Protein AF-A0A6A6GMN0-F1 (afdb_monomer_lite)

Radius of gyration: 14.56 Å; chains: 1; bounding box: 35×46×38 Å

pLDDT: mean 91.31, std 12.01, range [41.66, 98.69]

Secondary structure (DSSP, 8-state):
--SHHHHHSS-EEEEEB-TTTSSS-PBPPPEEEE--EEEHHHHHHH-TTEEEEEEEEEE-SS-EEEEEEEEETTT-EEEEEEEETTSTT-EEEEEEEEETTEEEEEEE-SSSEEEEEEEEGGGTS-----

Structure (mmCIF, N/CA/C/O backbone):
data_AF-A0A6A6GMN0-F1
#
_entry.id   AF-A0A6A6GMN0-F1
#
loop_
_atom_site.group_PDB
_atom_site.id
_atom_site.type_symbol
_atom_site.label_atom_id
_atom_site.label_alt_id
_atom_site.label_comp_id
_atom_site.label_asym_id
_atom_site.label_entity_id
_atom_site.label_seq_id
_atom_site.pdbx_PDB_ins_code
_atom_site.Cartn_x
_atom_site.Cartn_y
_atom_site.Cartn_z
_atom_site.occupancy
_atom_site.B_iso_or_equiv
_atom_site.auth_seq_id
_atom_site.auth_comp_id
_atom_site.auth_asym_id
_atom_site.auth_atom_id
_atom_site.pdbx_PDB_model_num
ATOM 1 N N . MET A 1 1 ? -11.228 -4.360 7.550 1.00 85.75 1 MET A N 1
ATOM 2 C CA . MET A 1 1 ? -9.782 -4.556 7.274 1.00 85.75 1 MET A CA 1
ATOM 3 C C . MET A 1 1 ? -8.994 -3.244 7.256 1.00 85.75 1 MET A C 1
ATOM 5 O O . MET A 1 1 ? -7.906 -3.188 6.708 1.00 85.75 1 MET A O 1
ATOM 9 N N . THR A 1 2 ? -9.506 -2.178 7.880 1.00 96.00 2 THR A N 1
ATOM 10 C CA . THR A 1 2 ? -8.825 -0.873 7.989 1.00 96.00 2 THR A CA 1
ATOM 11 C C . THR A 1 2 ? -8.548 -0.488 9.451 1.00 96.00 2 THR A C 1
ATOM 13 O O . THR A 1 2 ? -8.155 0.644 9.745 1.00 96.00 2 THR A O 1
ATOM 16 N N . SER A 1 3 ? -8.774 -1.418 10.389 1.00 96.50 3 SER A N 1
ATOM 17 C CA . SER A 1 3 ? -8.429 -1.234 11.798 1.00 96.50 3 SER A CA 1
ATOM 18 C C . SER A 1 3 ? -6.913 -1.200 11.968 1.00 96.50 3 SER A C 1
ATOM 20 O O . SER A 1 3 ? -6.189 -1.813 11.183 1.00 96.50 3 SER A O 1
ATOM 22 N N . ALA A 1 4 ? -6.443 -0.494 13.000 1.00 96.88 4 ALA A N 1
ATOM 23 C CA . ALA A 1 4 ? -5.018 -0.421 13.318 1.00 96.88 4 ALA A CA 1
ATOM 24 C C . ALA A 1 4 ? -4.427 -1.826 13.468 1.00 96.88 4 ALA A C 1
ATOM 26 O O . ALA A 1 4 ? -3.533 -2.182 12.714 1.00 96.88 4 ALA A O 1
ATOM 27 N N . ASP A 1 5 ? -5.030 -2.646 14.330 1.00 97.88 5 ASP A N 1
ATOM 28 C CA . ASP A 1 5 ? -4.558 -4.000 14.630 1.00 97.88 5 ASP A CA 1
ATOM 29 C C . ASP A 1 5 ? -4.425 -4.869 13.380 1.00 97.88 5 ASP A C 1
ATOM 31 O O . ASP A 1 5 ? -3.460 -5.612 13.226 1.00 97.88 5 ASP A O 1
ATOM 35 N N . PHE A 1 6 ? -5.372 -4.767 12.446 1.00 97.44 6 PHE A N 1
ATOM 36 C CA . PHE A 1 6 ? -5.299 -5.528 11.205 1.00 97.44 6 PHE A CA 1
ATOM 37 C C . PHE A 1 6 ? -4.150 -5.051 10.310 1.00 97.44 6 PHE A C 1
ATOM 39 O O . PHE A 1 6 ? -3.445 -5.868 9.725 1.00 97.44 6 PHE A O 1
ATOM 46 N N . LEU A 1 7 ? -3.969 -3.733 10.203 1.00 97.88 7 LEU A N 1
ATOM 47 C CA . LEU A 1 7 ? -2.948 -3.123 9.355 1.00 97.88 7 LEU A CA 1
ATOM 48 C C . LEU A 1 7 ? -1.537 -3.360 9.905 1.00 97.88 7 LEU A C 1
ATOM 50 O O . LEU A 1 7 ? -0.628 -3.610 9.119 1.00 97.88 7 LEU A O 1
ATOM 54 N N . THR A 1 8 ? -1.360 -3.306 11.226 1.00 98.19 8 THR A N 1
ATOM 55 C CA . THR A 1 8 ? -0.042 -3.357 11.880 1.00 98.19 8 THR A CA 1
ATOM 56 C C . THR A 1 8 ? 0.350 -4.735 12.404 1.00 98.19 8 THR A C 1
ATOM 58 O O . THR A 1 8 ? 1.486 -4.920 12.830 1.00 98.19 8 THR A O 1
ATOM 61 N N . SER A 1 9 ? -0.566 -5.707 12.432 1.00 97.06 9 SER A N 1
ATOM 62 C CA . SER A 1 9 ? -0.215 -7.075 12.823 1.00 97.06 9 SER A CA 1
ATOM 63 C C . SER A 1 9 ? 0.539 -7.789 11.705 1.00 97.06 9 SER A C 1
ATOM 65 O O . SER A 1 9 ? 0.134 -7.762 10.543 1.00 97.06 9 SER A O 1
ATOM 67 N N . GLY A 1 10 ? 1.592 -8.515 12.075 1.00 96.00 10 GLY A N 1
ATOM 68 C CA . GLY A 1 10 ? 2.342 -9.368 11.157 1.00 96.00 10 GLY A CA 1
ATOM 69 C C . GLY A 1 10 ? 3.084 -8.608 10.055 1.00 96.00 10 GLY A C 1
ATOM 70 O O . GLY A 1 10 ? 3.308 -7.401 10.122 1.00 96.00 10 GLY A O 1
ATOM 71 N N . GLU A 1 11 ? 3.507 -9.361 9.046 1.00 97.81 11 GLU A N 1
ATOM 72 C CA . GLU A 1 11 ? 4.210 -8.852 7.871 1.00 97.81 11 GLU A CA 1
ATOM 73 C C . GLU A 1 11 ? 3.262 -8.851 6.667 1.00 97.81 11 GLU A C 1
ATOM 75 O O . GLU A 1 11 ? 2.502 -9.798 6.446 1.00 97.81 11 GLU A O 1
ATOM 80 N N . TRP A 1 12 ? 3.328 -7.789 5.876 1.00 98.38 12 TRP A N 1
ATOM 81 C CA . TRP A 1 12 ? 2.766 -7.719 4.539 1.00 98.38 12 TRP A CA 1
ATOM 82 C C . TRP A 1 12 ? 3.842 -8.081 3.516 1.00 98.38 12 TRP A C 1
ATOM 84 O O . TRP A 1 12 ? 5.023 -7.770 3.670 1.00 98.38 12 TRP A O 1
ATOM 94 N N . THR A 1 13 ? 3.423 -8.733 2.447 1.00 98.19 13 THR A N 1
ATOM 95 C CA . THR A 1 13 ? 4.272 -9.088 1.314 1.00 98.19 13 THR A CA 1
ATOM 96 C C . THR A 1 13 ? 3.512 -8.815 0.025 1.00 98.19 13 THR A C 1
ATOM 98 O O . THR A 1 13 ? 2.299 -8.597 0.061 1.00 98.19 13 THR A O 1
ATOM 101 N N . GLY A 1 14 ? 4.199 -8.743 -1.108 1.00 97.50 14 GLY A N 1
ATOM 102 C CA . GLY A 1 14 ? 3.539 -8.338 -2.336 1.00 97.50 14 GLY A CA 1
ATOM 103 C C . GLY A 1 14 ? 4.322 -8.525 -3.616 1.00 97.50 14 GLY A C 1
ATOM 104 O O . GLY A 1 14 ? 5.523 -8.769 -3.607 1.00 97.50 14 GLY A O 1
ATOM 105 N N . TYR A 1 15 ? 3.634 -8.317 -4.730 1.00 97.06 15 TYR A N 1
ATOM 106 C CA . TYR A 1 15 ? 4.230 -8.215 -6.058 1.00 97.06 15 TYR A CA 1
ATOM 107 C C . TYR A 1 15 ? 3.822 -6.908 -6.723 1.00 97.06 15 TYR A C 1
ATOM 109 O O . TYR A 1 15 ? 2.799 -6.308 -6.384 1.00 97.06 15 TYR A O 1
ATOM 117 N N . TYR A 1 16 ? 4.619 -6.489 -7.697 1.00 95.06 16 TYR A N 1
ATOM 118 C CA . TYR A 1 16 ? 4.244 -5.458 -8.649 1.00 95.06 16 TYR A CA 1
ATOM 119 C C . TYR A 1 16 ? 4.736 -5.827 -10.047 1.00 95.06 1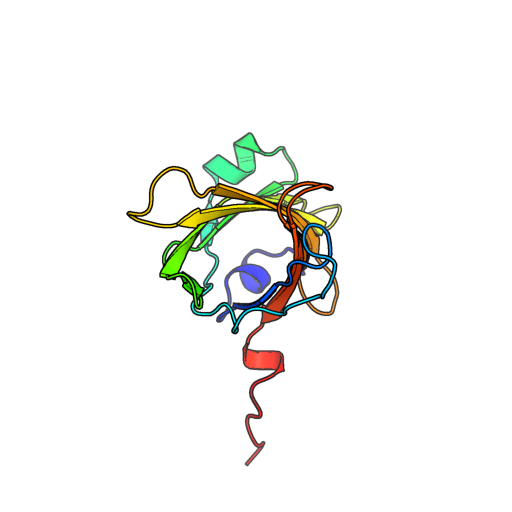6 TYR A C 1
ATOM 121 O O . TYR A 1 16 ? 5.676 -6.611 -10.199 1.00 95.06 16 TYR A O 1
ATOM 129 N N . ASP A 1 17 ? 4.078 -5.282 -11.063 1.00 93.25 17 ASP A N 1
ATOM 130 C CA . ASP A 1 17 ? 4.460 -5.449 -12.463 1.00 93.25 17 ASP A CA 1
ATOM 131 C C . ASP A 1 17 ? 4.769 -4.108 -13.142 1.00 93.25 17 ASP A C 1
ATOM 133 O O . ASP A 1 17 ? 4.693 -3.058 -12.511 1.00 93.25 17 ASP A O 1
ATOM 137 N N . TYR A 1 18 ? 5.115 -4.149 -14.431 1.00 89.88 18 TYR A N 1
ATOM 138 C CA . TYR A 1 18 ? 5.367 -2.972 -15.282 1.00 89.88 18 TYR A CA 1
ATOM 139 C C . TYR A 1 18 ? 4.392 -2.877 -16.462 1.00 89.88 18 TYR A C 1
ATOM 141 O O . TYR A 1 18 ? 4.696 -2.276 -17.496 1.00 89.88 18 TYR A O 1
ATOM 149 N N . SER A 1 19 ? 3.222 -3.504 -16.342 1.00 87.62 19 SER A N 1
ATOM 150 C CA . SER A 1 19 ? 2.290 -3.706 -17.460 1.00 87.62 19 SER A CA 1
ATOM 151 C C . SER A 1 19 ? 1.726 -2.411 -18.055 1.00 87.62 19 SER A C 1
ATOM 153 O O . SER A 1 19 ? 1.203 -2.436 -19.168 1.00 87.62 19 SER A O 1
ATOM 155 N N . ARG A 1 20 ? 1.843 -1.275 -17.353 1.00 82.81 20 ARG A N 1
ATOM 156 C CA . ARG A 1 20 ? 1.354 0.031 -17.822 1.00 82.81 20 ARG A CA 1
ATOM 157 C C . ARG A 1 20 ? 2.421 0.851 -18.559 1.00 82.81 20 ARG A C 1
ATOM 159 O O . ARG A 1 20 ? 2.059 1.778 -19.268 1.00 82.81 20 ARG A O 1
ATOM 166 N N . GLY A 1 21 ? 3.710 0.510 -18.439 1.00 69.62 21 GLY A N 1
ATOM 167 C CA . GLY A 1 21 ? 4.816 1.224 -19.108 1.00 69.62 21 GLY A CA 1
ATOM 168 C C . GLY A 1 21 ? 5.640 0.387 -20.094 1.00 69.62 21 GLY A C 1
ATOM 169 O O . GLY A 1 21 ? 6.255 0.929 -21.011 1.00 69.62 21 GLY A O 1
ATOM 170 N N . HIS A 1 22 ? 5.642 -0.939 -19.948 1.00 64.69 22 HIS A N 1
ATOM 171 C CA . HIS A 1 22 ? 6.396 -1.847 -20.806 1.00 64.69 22 HIS A CA 1
ATOM 172 C C . HIS A 1 22 ? 5.478 -2.942 -21.344 1.00 64.69 22 HIS A C 1
ATOM 174 O O . HIS A 1 22 ? 4.916 -3.718 -20.578 1.00 64.69 22 HIS A O 1
ATOM 180 N N . GLY A 1 23 ? 5.356 -3.031 -22.673 1.00 60.56 23 GLY A N 1
ATOM 181 C CA . GLY A 1 23 ? 4.440 -3.931 -23.394 1.00 60.56 23 GLY A CA 1
ATOM 182 C C . GLY A 1 23 ? 4.613 -5.443 -23.160 1.00 60.56 23 GLY A C 1
ATOM 183 O O . GLY A 1 23 ? 3.945 -6.229 -23.822 1.00 60.56 23 GLY A O 1
ATOM 184 N N . ALA A 1 24 ? 5.469 -5.861 -22.224 1.00 62.25 24 ALA A N 1
ATOM 185 C CA . ALA A 1 24 ? 5.503 -7.206 -21.665 1.00 62.25 24 ALA A CA 1
ATOM 186 C C . ALA A 1 24 ? 5.490 -7.101 -20.128 1.00 62.25 24 ALA A C 1
ATOM 188 O O . ALA A 1 24 ? 6.432 -6.579 -19.530 1.00 62.25 24 ALA A O 1
ATOM 189 N N . GLY A 1 25 ? 4.410 -7.581 -19.499 1.00 66.56 25 GLY A N 1
ATOM 190 C CA . GLY A 1 25 ? 4.174 -7.533 -18.053 1.00 66.56 25 GLY A CA 1
ATOM 191 C C . GLY A 1 25 ? 5.166 -8.385 -17.264 1.00 66.56 25 GLY A C 1
ATOM 192 O O . GLY A 1 25 ? 4.867 -9.509 -16.870 1.00 66.56 25 GLY A O 1
ATOM 193 N N . ARG A 1 26 ? 6.366 -7.848 -17.039 1.00 84.31 26 ARG A N 1
ATOM 194 C CA . ARG A 1 26 ? 7.330 -8.403 -16.091 1.00 84.31 26 ARG A CA 1
ATOM 195 C C . ARG A 1 26 ? 6.804 -8.160 -14.683 1.00 84.31 26 ARG A C 1
ATOM 197 O O . ARG A 1 26 ? 6.606 -7.010 -14.300 1.00 84.31 26 ARG A O 1
ATOM 204 N N . ILE A 1 27 ? 6.617 -9.242 -13.937 1.00 89.94 27 ILE A N 1
ATOM 205 C CA . ILE A 1 27 ? 6.406 -9.203 -12.491 1.00 89.94 27 ILE A CA 1
ATOM 206 C C . ILE A 1 27 ? 7.793 -9.180 -11.846 1.00 89.94 27 ILE A C 1
ATOM 208 O O . ILE A 1 27 ? 8.629 -10.036 -12.154 1.00 89.94 27 ILE A O 1
ATOM 212 N N . ASP A 1 28 ? 8.065 -8.182 -11.009 1.00 90.00 28 ASP A N 1
ATOM 213 C CA . ASP A 1 28 ? 9.318 -8.134 -10.253 1.00 90.00 28 ASP A CA 1
ATOM 214 C C . ASP A 1 28 ? 9.291 -9.131 -9.081 1.00 90.00 28 ASP A C 1
ATOM 216 O O . ASP A 1 28 ? 8.217 -9.580 -8.675 1.00 90.00 28 ASP A O 1
ATOM 220 N N . PRO A 1 29 ? 10.452 -9.520 -8.523 1.00 93.19 29 PRO A N 1
ATOM 221 C CA . PRO A 1 29 ? 10.497 -10.348 -7.327 1.00 93.19 29 PRO A CA 1
ATOM 222 C C . PRO A 1 29 ? 9.696 -9.764 -6.159 1.00 93.19 29 PRO A C 1
ATOM 224 O O . PRO A 1 29 ? 9.428 -8.564 -6.083 1.00 93.19 29 PRO A O 1
ATOM 227 N N . MET A 1 30 ? 9.334 -10.653 -5.236 1.00 95.50 30 MET A N 1
ATOM 228 C CA . MET A 1 30 ? 8.458 -10.352 -4.109 1.00 95.50 30 MET A CA 1
ATOM 229 C C . MET A 1 30 ? 9.012 -9.198 -3.263 1.00 95.50 30 MET A C 1
ATOM 231 O O . MET A 1 30 ? 10.165 -9.228 -2.838 1.00 95.50 30 MET A O 1
ATOM 235 N N . MET A 1 31 ? 8.166 -8.208 -2.989 1.00 97.50 31 MET A N 1
ATOM 236 C CA . MET A 1 31 ? 8.401 -7.196 -1.965 1.00 97.50 31 MET A CA 1
ATOM 237 C C . MET A 1 31 ? 8.137 -7.807 -0.590 1.00 97.50 31 MET A C 1
ATOM 239 O O . MET A 1 31 ? 7.069 -8.376 -0.381 1.00 97.50 31 MET A O 1
ATOM 243 N N . HIS A 1 32 ? 9.061 -7.649 0.353 1.00 97.38 32 HIS A N 1
A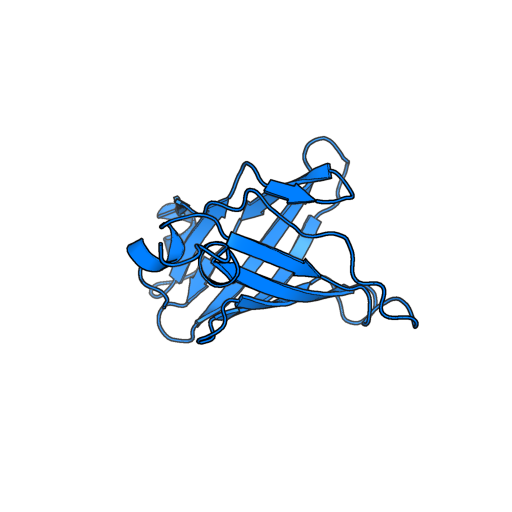TOM 244 C CA . HIS A 1 32 ? 8.963 -8.247 1.688 1.00 97.38 32 HIS A CA 1
ATOM 245 C C . HIS A 1 32 ? 9.465 -7.299 2.790 1.00 97.38 32 HIS A C 1
ATOM 247 O O . HIS A 1 32 ? 9.973 -6.208 2.517 1.00 97.38 32 HIS A O 1
ATOM 253 N N . GLY A 1 33 ? 9.314 -7.708 4.055 1.00 97.19 33 GLY A N 1
ATOM 254 C CA . GLY A 1 33 ? 9.678 -6.899 5.224 1.00 97.19 33 GLY A CA 1
ATOM 255 C C . GLY A 1 33 ? 8.716 -5.740 5.504 1.00 97.19 33 GLY A C 1
ATOM 256 O O . GLY A 1 33 ? 9.031 -4.849 6.291 1.00 97.19 33 GLY A O 1
ATOM 257 N N . ILE A 1 34 ? 7.540 -5.720 4.867 1.00 98.56 34 ILE A N 1
ATOM 258 C CA . ILE A 1 34 ? 6.586 -4.619 5.009 1.00 98.56 34 ILE A CA 1
ATOM 259 C C . ILE A 1 34 ? 5.831 -4.795 6.329 1.00 98.56 34 ILE A C 1
ATOM 261 O O . ILE A 1 34 ? 4.881 -5.565 6.429 1.00 98.56 34 ILE A O 1
ATOM 265 N N . GLN A 1 35 ? 6.240 -4.062 7.357 1.00 98.56 35 GLN A N 1
ATOM 266 C CA . GLN A 1 35 ? 5.531 -3.993 8.633 1.00 98.56 35 GLN A CA 1
ATOM 267 C C . GLN A 1 35 ? 5.001 -2.579 8.825 1.00 98.56 35 GLN A C 1
ATOM 269 O O . GLN A 1 35 ? 5.774 -1.649 9.060 1.00 98.56 35 GLN A O 1
ATOM 274 N N . PHE A 1 36 ? 3.685 -2.412 8.688 1.00 98.62 36 PHE A N 1
ATOM 275 C CA . PHE A 1 36 ? 3.074 -1.103 8.864 1.00 98.62 36 PHE A CA 1
ATOM 276 C C . PHE A 1 36 ? 3.013 -0.711 10.339 1.00 98.62 36 PHE A C 1
ATOM 278 O O . PHE A 1 36 ? 2.673 -1.513 11.207 1.00 98.62 36 PHE A O 1
ATOM 285 N N . SER A 1 37 ? 3.255 0.566 10.601 1.00 98.50 37 SER A N 1
ATOM 286 C CA . SER A 1 37 ? 2.928 1.250 11.846 1.00 98.50 37 SER A CA 1
ATOM 287 C C . SER A 1 37 ? 1.947 2.389 11.567 1.00 98.50 37 SER A C 1
ATOM 289 O O . SER A 1 37 ? 1.825 2.861 10.430 1.00 98.50 37 SER A O 1
ATOM 291 N N . ILE A 1 38 ? 1.218 2.810 12.603 1.00 98.38 38 ILE A N 1
ATOM 292 C CA . ILE A 1 38 ? 0.293 3.938 12.494 1.00 98.38 38 ILE A CA 1
ATOM 293 C C . ILE A 1 38 ? 1.035 5.234 12.779 1.00 98.38 38 ILE A C 1
ATOM 295 O O . ILE A 1 38 ? 1.615 5.397 13.849 1.00 98.38 38 ILE A O 1
ATOM 299 N N . ASP A 1 39 ? 0.934 6.164 11.838 1.00 98.25 39 ASP A N 1
ATOM 300 C CA . ASP A 1 39 ? 1.395 7.538 11.994 1.00 98.25 39 ASP A CA 1
ATOM 301 C C . ASP A 1 39 ? 0.179 8.464 12.145 1.00 98.25 39 ASP A C 1
ATOM 303 O O . ASP A 1 39 ? -0.629 8.642 11.225 1.00 98.25 39 ASP A O 1
ATOM 307 N N . SER A 1 40 ? 0.016 9.014 13.348 1.00 95.69 40 SER A N 1
ATOM 308 C CA . SER A 1 40 ? -1.114 9.879 13.690 1.00 95.69 40 SER A CA 1
ATOM 309 C C . SER A 1 40 ? -1.049 11.238 12.992 1.00 95.69 40 SER A C 1
ATOM 311 O O . SER A 1 40 ? -2.092 11.768 12.611 1.00 95.69 40 SER A O 1
ATOM 313 N N . GLU A 1 41 ? 0.149 11.794 12.798 1.00 96.88 41 GLU A N 1
ATOM 314 C CA . GLU A 1 41 ? 0.331 13.096 12.150 1.00 96.88 41 GLU A CA 1
ATOM 315 C C . GLU A 1 41 ? 0.026 12.983 10.658 1.00 96.88 41 GLU A C 1
ATOM 317 O O . GLU A 1 41 ? -0.765 13.755 10.110 1.00 96.88 41 GLU A O 1
ATOM 322 N N . LEU A 1 42 ? 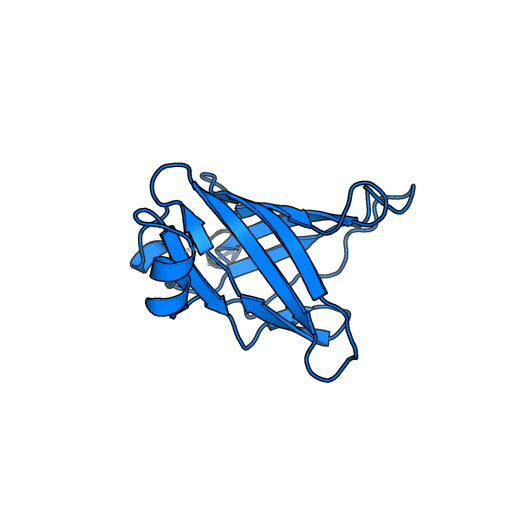0.560 11.944 10.014 1.00 95.75 42 LEU A N 1
ATOM 323 C CA . LEU A 1 42 ? 0.286 11.645 8.614 1.00 95.75 42 LEU A CA 1
ATOM 324 C C . LEU A 1 42 ? -1.195 11.330 8.370 1.00 95.75 42 LEU A C 1
ATOM 326 O O . LEU A 1 42 ? -1.766 11.751 7.359 1.00 95.75 42 LEU A O 1
ATOM 330 N N . GLY A 1 43 ? -1.838 10.633 9.312 1.00 95.06 43 GLY A N 1
ATOM 331 C CA . GLY A 1 43 ? -3.281 10.400 9.295 1.00 95.06 43 GLY A CA 1
ATOM 332 C C . GLY A 1 43 ? -4.077 11.703 9.327 1.00 95.06 43 GLY A C 1
ATOM 333 O O . GLY A 1 43 ? -4.912 11.923 8.450 1.00 95.06 43 GLY A O 1
ATOM 334 N N . ALA A 1 44 ? -3.765 12.592 10.275 1.00 94.94 44 ALA A N 1
ATOM 335 C CA . ALA A 1 44 ? -4.434 13.882 10.426 1.00 94.94 44 ALA A CA 1
ATOM 336 C C . ALA A 1 44 ? -4.278 14.775 9.183 1.00 94.94 44 ALA A C 1
ATOM 338 O O . ALA A 1 44 ? -5.256 15.369 8.729 1.00 94.94 44 ALA A O 1
ATOM 339 N N . MET A 1 45 ? -3.081 14.812 8.585 1.00 95.56 45 MET A N 1
ATOM 340 C CA . MET A 1 45 ? -2.825 15.553 7.341 1.00 95.56 45 MET A CA 1
ATOM 341 C C . MET A 1 45 ? -3.584 14.986 6.134 1.00 95.56 45 MET A C 1
ATOM 343 O O . MET A 1 45 ? -3.929 15.725 5.215 1.00 95.56 45 MET A O 1
ATOM 347 N N . SER A 1 46 ? -3.859 13.680 6.131 1.00 95.00 46 SER A N 1
ATOM 348 C CA . SER A 1 46 ? -4.542 12.997 5.026 1.00 95.00 46 SER A CA 1
ATOM 349 C C . SER A 1 46 ? -6.071 13.116 5.085 1.00 95.00 46 SER A C 1
ATOM 351 O O . SER A 1 46 ? -6.741 12.799 4.101 1.00 95.00 46 SER A O 1
ATOM 353 N N . GLY A 1 47 ? -6.633 13.550 6.218 1.00 94.38 47 GLY A N 1
ATOM 354 C CA . GLY A 1 47 ? -8.061 13.823 6.393 1.00 94.38 47 GLY A CA 1
ATOM 355 C C . GLY A 1 47 ? -8.705 13.114 7.595 1.00 94.38 47 GLY A C 1
ATOM 356 O O . GLY A 1 47 ? -8.142 12.178 8.159 1.00 94.38 47 GLY A O 1
ATOM 357 N N . PRO A 1 48 ? -9.930 13.513 7.983 1.00 91.38 48 PRO A N 1
ATOM 358 C CA . PRO A 1 48 ? -10.560 13.114 9.250 1.00 91.38 48 PRO A CA 1
ATOM 359 C C . PRO A 1 48 ? -10.884 11.616 9.375 1.00 91.38 48 PRO A C 1
ATOM 361 O O . PRO A 1 48 ? -11.066 11.118 10.481 1.00 91.38 48 PRO A O 1
ATOM 364 N N . ALA A 1 49 ? -10.961 10.889 8.258 1.00 94.94 49 ALA A N 1
ATOM 365 C CA . ALA A 1 49 ? -11.205 9.446 8.224 1.00 94.94 49 ALA A CA 1
ATOM 366 C C . ALA A 1 49 ? -9.968 8.645 7.789 1.00 94.94 49 ALA A C 1
ATOM 368 O O . ALA A 1 49 ? -10.088 7.465 7.449 1.00 94.94 49 ALA A O 1
ATOM 369 N N . CYS A 1 50 ? -8.794 9.271 7.761 1.00 97.81 50 CYS A N 1
ATOM 370 C CA . CYS A 1 50 ? -7.567 8.649 7.297 1.00 97.81 50 CYS A CA 1
ATOM 371 C C . CYS A 1 50 ? -6.718 8.143 8.461 1.00 97.81 50 CYS A C 1
ATOM 373 O O . CYS A 1 50 ? -6.651 8.735 9.535 1.00 97.81 50 CYS A O 1
ATOM 375 N N . ARG A 1 51 ? -6.031 7.033 8.217 1.00 97.94 51 ARG A N 1
ATOM 376 C CA . ARG A 1 51 ? -5.012 6.487 9.104 1.00 97.94 51 ARG A CA 1
ATOM 377 C C . ARG A 1 51 ? -3.679 6.535 8.375 1.00 97.94 51 ARG A C 1
ATOM 379 O O . ARG A 1 51 ? -3.577 5.967 7.288 1.00 97.94 51 ARG A O 1
ATOM 386 N N . GLY A 1 52 ? -2.693 7.219 8.950 1.00 98.44 52 GLY A N 1
ATOM 387 C CA . GLY A 1 52 ? -1.347 7.269 8.393 1.00 98.44 52 GLY A CA 1
ATOM 388 C C . GLY A 1 52 ? -0.658 5.920 8.547 1.00 98.44 52 GLY A C 1
ATOM 389 O O . GLY A 1 52 ? -0.843 5.237 9.555 1.00 98.44 52 GLY A O 1
ATOM 390 N N . LEU A 1 53 ? 0.097 5.533 7.527 1.00 98.62 53 LEU A N 1
ATOM 391 C CA . LEU A 1 53 ? 0.819 4.273 7.431 1.00 98.62 53 LEU A CA 1
ATOM 392 C C . LEU A 1 53 ? 2.276 4.551 7.094 1.00 98.62 53 LEU A C 1
ATOM 394 O O . LEU A 1 53 ? 2.564 5.266 6.131 1.00 98.62 53 LEU A O 1
ATOM 398 N N . THR A 1 54 ? 3.181 3.927 7.845 1.00 98.56 54 THR A N 1
ATOM 399 C CA . THR A 1 54 ? 4.605 3.893 7.500 1.00 98.56 54 THR A CA 1
ATOM 400 C C . THR A 1 54 ? 5.152 2.476 7.597 1.00 98.56 54 THR A C 1
ATOM 402 O O . THR A 1 54 ? 4.729 1.710 8.457 1.00 98.56 54 THR A O 1
ATOM 405 N N . ALA A 1 55 ? 6.077 2.115 6.712 1.00 98.44 55 ALA A N 1
ATOM 406 C CA . ALA A 1 55 ? 6.845 0.875 6.782 1.00 98.44 55 ALA A CA 1
ATOM 407 C C . ALA A 1 55 ? 8.298 1.182 6.373 1.00 98.44 55 ALA A C 1
ATOM 409 O O . ALA A 1 55 ? 8.588 1.272 5.179 1.00 98.44 55 ALA A O 1
ATOM 410 N N . PRO A 1 56 ? 9.214 1.406 7.334 1.00 96.88 56 PRO A N 1
ATOM 411 C CA . PRO A 1 56 ? 10.551 1.934 7.049 1.00 96.88 56 PRO A CA 1
ATOM 412 C C . PRO A 1 56 ? 11.552 0.890 6.530 1.00 96.88 56 PRO A C 1
ATOM 414 O O . PRO A 1 56 ? 12.607 1.256 6.024 1.00 96.88 56 PRO A O 1
ATOM 417 N N . SER A 1 57 ? 11.272 -0.402 6.688 1.00 95.38 57 SER A N 1
ATOM 418 C CA . SER A 1 57 ? 12.273 -1.465 6.514 1.00 95.38 57 SER A CA 1
ATOM 419 C C . SER A 1 57 ? 11.839 -2.501 5.478 1.00 95.38 57 SER A C 1
ATOM 421 O O . SER A 1 57 ? 11.842 -3.696 5.755 1.00 95.38 57 SER A O 1
ATOM 423 N N . CYS A 1 58 ? 11.458 -2.040 4.286 1.00 96.81 58 CYS A N 1
ATOM 424 C CA . CYS A 1 58 ? 11.006 -2.905 3.199 1.00 96.81 58 CYS A CA 1
ATOM 425 C C . CYS A 1 58 ? 12.155 -3.233 2.231 1.00 96.81 58 CYS A C 1
ATOM 427 O O . CYS A 1 58 ? 13.134 -2.486 2.133 1.00 96.81 58 CYS A O 1
ATOM 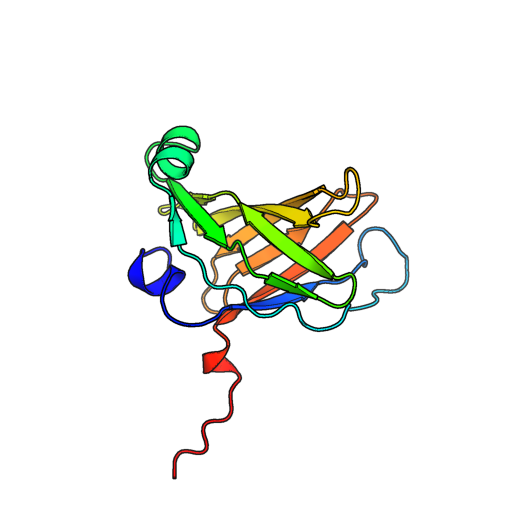429 N N . SER A 1 59 ? 12.026 -4.326 1.479 1.00 95.88 59 SER A N 1
ATOM 430 C CA . SER A 1 59 ? 13.012 -4.717 0.465 1.00 95.88 59 SER A CA 1
ATOM 431 C C . SER A 1 59 ? 12.361 -5.369 -0.753 1.00 95.88 59 SER A C 1
ATOM 433 O O . SER A 1 59 ? 11.309 -6.003 -0.643 1.00 95.88 59 SER A O 1
ATOM 435 N N . ASP A 1 60 ? 12.973 -5.176 -1.919 1.00 94.31 60 ASP A N 1
ATOM 436 C CA . ASP A 1 60 ? 12.669 -5.877 -3.166 1.00 94.31 60 ASP A CA 1
ATOM 437 C C . ASP A 1 60 ? 13.946 -6.098 -4.000 1.00 94.31 60 ASP A C 1
ATOM 439 O O . ASP A 1 60 ? 15.063 -5.882 -3.529 1.00 94.31 60 ASP A O 1
ATOM 443 N N . ALA A 1 61 ? 13.795 -6.514 -5.261 1.00 90.94 61 ALA A N 1
ATOM 444 C CA . ALA A 1 61 ? 14.921 -6.774 -6.158 1.00 90.94 61 ALA A CA 1
ATOM 445 C C . ALA A 1 61 ? 15.788 -5.549 -6.497 1.00 90.94 61 ALA A C 1
ATOM 447 O O . ALA A 1 61 ? 16.938 -5.713 -6.907 1.00 90.94 61 ALA A O 1
ATOM 448 N N . VAL A 1 62 ? 15.253 -4.332 -6.375 1.00 89.69 62 VAL A N 1
ATOM 449 C CA . VAL A 1 62 ? 15.987 -3.092 -6.658 1.00 89.69 62 VAL A CA 1
ATOM 450 C C . VAL A 1 62 ? 16.785 -2.663 -5.429 1.00 89.69 62 VAL A C 1
ATOM 452 O O . VAL A 1 62 ? 17.922 -2.194 -5.565 1.00 89.69 62 VAL A O 1
ATOM 455 N N . GLY A 1 63 ? 16.208 -2.829 -4.239 1.00 91.50 63 GLY A N 1
ATOM 456 C CA . GLY A 1 63 ? 16.885 -2.616 -2.969 1.00 91.50 63 GLY A CA 1
ATOM 457 C C . GLY A 1 63 ? 15.936 -2.258 -1.832 1.00 91.50 63 GLY A C 1
ATOM 458 O O . GLY A 1 63 ? 14.734 -2.509 -1.876 1.00 91.50 63 GLY A O 1
ATOM 459 N N . ASN A 1 64 ? 16.494 -1.642 -0.792 1.00 94.94 64 ASN A N 1
ATOM 460 C CA . ASN A 1 64 ? 15.726 -1.252 0.384 1.00 94.94 64 ASN A CA 1
ATOM 461 C C . ASN A 1 64 ? 14.894 0.003 0.117 1.00 94.94 64 ASN A C 1
ATOM 463 O O . ASN A 1 64 ? 15.389 0.997 -0.427 1.00 94.94 64 ASN A O 1
ATOM 467 N N . PHE A 1 65 ? 13.647 -0.031 0.565 1.00 95.88 65 PHE A N 1
ATOM 468 C CA . PHE A 1 65 ? 12.709 1.071 0.423 1.00 95.88 65 PHE A CA 1
ATOM 469 C C . PHE A 1 65 ? 11.857 1.247 1.675 1.00 95.88 65 PHE A C 1
ATOM 471 O O . PHE A 1 65 ? 11.807 0.392 2.560 1.00 95.88 65 PHE A O 1
ATOM 478 N N . GLU A 1 66 ? 11.160 2.370 1.723 1.00 96.81 66 GLU A N 1
ATOM 479 C CA . GLU A 1 66 ? 10.128 2.646 2.709 1.00 96.81 66 GLU A CA 1
ATOM 480 C C . GLU A 1 66 ? 8.802 2.980 2.033 1.00 96.81 66 GLU A C 1
ATOM 482 O O . GLU A 1 66 ? 8.773 3.482 0.906 1.00 96.81 66 GLU A O 1
ATOM 487 N N . LEU A 1 67 ? 7.705 2.679 2.725 1.00 98.19 67 LEU A N 1
ATOM 488 C CA . LEU A 1 67 ? 6.359 3.091 2.339 1.00 98.19 67 LEU A CA 1
ATOM 489 C C . LEU A 1 67 ? 5.855 4.138 3.319 1.00 98.19 67 LEU A C 1
ATOM 491 O O . LEU A 1 67 ? 5.944 3.942 4.529 1.00 98.19 67 LEU A O 1
ATOM 495 N N . THR A 1 68 ? 5.286 5.220 2.797 1.00 98.25 68 THR A N 1
ATOM 496 C CA . THR A 1 68 ? 4.620 6.258 3.595 1.00 98.25 68 THR A CA 1
ATOM 497 C C . THR A 1 68 ? 3.319 6.677 2.928 1.00 98.25 68 THR A C 1
ATOM 499 O O . THR A 1 68 ? 3.256 6.798 1.710 1.00 98.25 68 THR A O 1
ATOM 502 N N . GLY A 1 69 ? 2.258 6.894 3.694 1.00 98.25 69 GLY A N 1
ATOM 503 C CA . GLY A 1 69 ? 1.014 7.454 3.173 1.00 98.25 69 GLY A CA 1
ATOM 5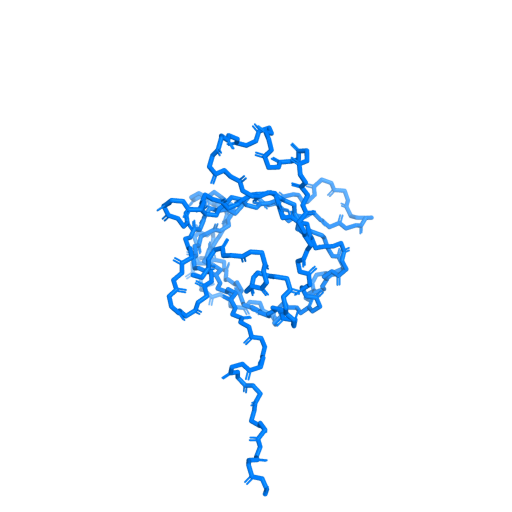04 C C . GLY A 1 69 ? -0.159 7.190 4.098 1.00 98.25 69 GLY A C 1
ATOM 505 O O . GLY A 1 69 ? -0.002 7.212 5.314 1.00 98.25 69 GLY A O 1
ATOM 506 N N . ALA A 1 70 ? -1.345 6.951 3.551 1.00 98.56 70 ALA A N 1
ATOM 507 C CA . ALA A 1 70 ? -2.535 6.750 4.360 1.00 98.56 70 ALA A CA 1
ATOM 508 C C . ALA A 1 70 ? -3.569 5.832 3.710 1.00 98.56 70 ALA A C 1
ATOM 510 O O . ALA A 1 70 ? -3.616 5.636 2.493 1.00 98.56 70 ALA A O 1
ATOM 511 N N . ILE A 1 71 ? -4.450 5.314 4.562 1.00 98.62 71 ILE A N 1
ATOM 512 C CA . ILE A 1 71 ? -5.661 4.601 4.176 1.00 98.62 71 ILE A CA 1
ATOM 513 C C . ILE A 1 71 ? -6.897 5.324 4.712 1.00 98.62 71 ILE A C 1
ATOM 515 O O . ILE A 1 71 ? -6.974 5.663 5.893 1.00 98.62 71 ILE A O 1
ATOM 519 N N . SER A 1 72 ? -7.892 5.519 3.851 1.00 98.19 72 SER A N 1
ATOM 520 C CA . SER A 1 72 ? -9.233 5.936 4.254 1.00 98.19 72 SER A CA 1
ATOM 521 C C . SER A 1 72 ? -9.941 4.774 4.944 1.00 98.19 72 SER A C 1
ATOM 523 O O . SER A 1 72 ? -10.187 3.722 4.351 1.00 98.19 72 SER A O 1
ATOM 525 N N . THR A 1 73 ? -10.307 4.966 6.205 1.00 97.06 73 THR A N 1
ATOM 526 C CA . THR A 1 73 ? -11.023 3.964 7.005 1.00 97.06 73 THR A CA 1
ATOM 527 C C . THR A 1 73 ? -12.473 3.761 6.568 1.00 97.06 73 THR A C 1
ATOM 529 O O . THR A 1 73 ? -13.035 2.709 6.864 1.00 97.06 73 THR A O 1
ATOM 532 N N . GLN A 1 74 ? -13.049 4.719 5.832 1.00 96.56 74 GLN A N 1
ATOM 533 C CA . GLN A 1 74 ? -14.420 4.664 5.315 1.00 96.56 74 GLN A CA 1
ATOM 534 C C . GLN A 1 74 ? -14.505 3.993 3.942 1.00 96.56 74 GLN A C 1
ATOM 536 O O . GLN A 1 74 ? -15.404 3.195 3.703 1.00 96.56 74 GLN A O 1
ATOM 541 N N . THR A 1 75 ? -13.577 4.317 3.036 1.00 97.31 75 THR A N 1
ATOM 542 C CA . THR A 1 75 ? -13.630 3.852 1.637 1.00 97.31 75 THR A CA 1
ATOM 543 C C . THR A 1 75 ? -12.655 2.719 1.342 1.00 97.31 75 THR A C 1
ATOM 545 O O . THR A 1 75 ? -12.743 2.095 0.291 1.00 97.31 75 THR A O 1
ATOM 548 N N . GLY A 1 76 ? -11.684 2.477 2.227 1.00 98.06 76 GLY A N 1
ATOM 549 C CA . GLY A 1 76 ? -10.582 1.553 1.972 1.00 98.06 76 GLY A CA 1
ATOM 550 C C . GLY A 1 76 ? -9.579 2.062 0.936 1.00 98.06 76 GLY A C 1
ATOM 551 O O . GLY A 1 76 ? -8.664 1.326 0.594 1.00 98.06 76 GLY A O 1
ATOM 552 N N . THR A 1 77 ? -9.715 3.293 0.430 1.00 98.44 77 THR A N 1
ATOM 553 C CA . THR A 1 77 ? -8.751 3.880 -0.511 1.00 98.44 77 THR A CA 1
ATOM 554 C C . THR A 1 77 ? -7.390 4.015 0.157 1.00 98.44 77 THR A C 1
ATOM 556 O O . THR A 1 77 ? -7.287 4.591 1.239 1.00 98.44 77 THR A O 1
ATOM 559 N N . VAL A 1 78 ? -6.353 3.515 -0.504 1.00 98.69 78 VAL A N 1
ATOM 560 C CA . VAL A 1 78 ? -4.966 3.536 -0.048 1.00 98.69 78 VAL A CA 1
ATOM 561 C C . VAL A 1 78 ? -4.161 4.432 -0.979 1.00 98.69 78 VAL A C 1
ATOM 563 O O . VAL A 1 78 ? -4.175 4.245 -2.197 1.00 98.69 78 VAL A O 1
ATOM 566 N N . LYS A 1 79 ? -3.444 5.394 -0.401 1.00 98.50 79 LYS A N 1
ATOM 567 C CA . LYS A 1 79 ? -2.437 6.194 -1.097 1.00 98.50 79 LYS A CA 1
ATOM 568 C C . LYS A 1 79 ? -1.118 6.035 -0.365 1.00 98.50 79 LYS A C 1
ATOM 570 O O . LYS A 1 79 ? -1.028 6.425 0.794 1.00 98.50 79 LYS A O 1
ATOM 575 N N . LEU A 1 80 ? -0.126 5.447 -1.018 1.00 98.44 80 LEU A N 1
ATOM 576 C CA . LEU A 1 80 ? 1.213 5.249 -0.460 1.00 98.44 80 LEU A CA 1
ATOM 577 C C . LEU A 1 80 ? 2.252 5.814 -1.423 1.00 98.44 80 LEU A C 1
ATOM 579 O O . LEU A 1 80 ? 1.990 5.957 -2.609 1.00 98.44 80 LEU A O 1
ATOM 583 N N . ARG A 1 81 ? 3.439 6.101 -0.914 1.00 97.25 81 ARG A N 1
ATOM 584 C CA . ARG A 1 81 ? 4.620 6.461 -1.684 1.00 97.25 81 ARG A CA 1
ATOM 585 C C . ARG A 1 81 ? 5.745 5.524 -1.294 1.00 97.25 81 ARG A C 1
ATOM 587 O O . ARG A 1 81 ? 6.064 5.404 -0.109 1.00 97.25 81 ARG A O 1
ATOM 594 N N . LYS A 1 82 ? 6.320 4.864 -2.294 1.00 96.50 82 LYS A N 1
ATOM 595 C CA . LYS A 1 82 ? 7.516 4.033 -2.174 1.00 96.50 82 LYS A CA 1
ATOM 596 C C . LYS A 1 82 ? 8.748 4.880 -2.436 1.00 96.50 82 LYS A C 1
ATOM 598 O O . LYS A 1 82 ? 8.861 5.438 -3.520 1.00 96.50 82 LYS A O 1
ATOM 603 N N . HIS A 1 83 ? 9.668 4.926 -1.481 1.00 94.88 83 HIS A N 1
ATOM 604 C CA . HIS A 1 83 ? 10.911 5.688 -1.581 1.00 94.88 83 HIS A CA 1
ATOM 605 C C . HIS A 1 83 ? 12.120 4.770 -1.375 1.00 94.88 83 HIS A C 1
ATOM 607 O O . HIS A 1 83 ? 12.223 4.110 -0.340 1.00 94.88 83 HIS A O 1
ATOM 613 N N . TYR A 1 84 ? 13.042 4.707 -2.341 1.00 93.12 84 TYR A N 1
ATOM 614 C CA . TYR A 1 84 ? 14.275 3.922 -2.193 1.00 93.12 84 TYR A CA 1
ATOM 615 C C . TYR A 1 84 ? 15.335 4.679 -1.393 1.00 93.12 84 TYR A C 1
ATOM 617 O O . TYR A 1 84 ? 15.731 5.789 -1.742 1.00 93.12 84 TYR A O 1
ATOM 625 N N . ARG A 1 85 ? 15.878 4.037 -0.355 1.00 82.75 85 ARG A N 1
ATOM 626 C CA . ARG A 1 85 ? 16.915 4.643 0.487 1.00 82.75 85 ARG A CA 1
ATOM 627 C C . ARG A 1 85 ? 18.253 4.682 -0.244 1.00 82.75 85 ARG A C 1
ATOM 629 O O . ARG A 1 85 ? 18.731 3.665 -0.738 1.00 82.75 85 ARG A O 1
ATOM 636 N N . GLY A 1 86 ? 18.887 5.854 -0.283 1.00 75.19 86 GLY A N 1
ATOM 637 C CA . GLY A 1 86 ? 20.241 6.018 -0.828 1.00 75.19 86 GLY A CA 1
ATOM 638 C C . GLY A 1 86 ? 20.356 5.905 -2.355 1.00 75.19 86 GLY A C 1
ATOM 639 O O . GLY A 1 86 ? 21.465 5.972 -2.879 1.00 75.19 86 GLY A O 1
ATOM 640 N N . ARG A 1 87 ? 19.238 5.773 -3.081 1.00 67.12 87 ARG A N 1
ATOM 641 C CA . ARG A 1 87 ? 19.179 5.912 -4.542 1.00 67.12 87 ARG A CA 1
ATOM 642 C C . ARG A 1 87 ? 18.398 7.184 -4.869 1.00 67.12 87 ARG A C 1
ATOM 644 O O . ARG A 1 87 ? 17.268 7.337 -4.424 1.00 67.12 87 ARG A O 1
ATOM 651 N N . GLY A 1 88 ? 19.020 8.116 -5.593 1.00 56.66 88 GLY A N 1
ATOM 652 C CA . GLY A 1 88 ? 18.433 9.427 -5.893 1.00 56.66 88 GLY A CA 1
ATOM 653 C C . GLY A 1 88 ? 17.031 9.340 -6.514 1.00 56.66 88 GLY A C 1
ATOM 654 O O . GLY A 1 88 ? 16.777 8.453 -7.324 1.00 56.66 88 GLY A O 1
ATOM 655 N N . HIS A 1 89 ? 16.144 10.255 -6.097 1.00 59.88 89 HIS A N 1
ATOM 656 C CA . HIS A 1 89 ? 14.804 10.562 -6.639 1.00 59.88 89 HIS A CA 1
ATOM 657 C C . HIS A 1 89 ? 14.054 9.405 -7.314 1.00 59.88 89 HIS A C 1
ATOM 659 O O . HIS A 1 89 ? 13.572 9.537 -8.436 1.00 59.88 89 HIS A O 1
ATOM 665 N N . THR A 1 90 ? 13.954 8.262 -6.640 1.00 81.69 90 THR A N 1
ATOM 666 C CA . THR A 1 90 ? 13.169 7.129 -7.135 1.00 81.69 90 THR A CA 1
ATOM 667 C C . THR A 1 90 ? 11.974 6.934 -6.207 1.00 81.69 90 THR A C 1
ATOM 669 O O . THR A 1 90 ? 11.930 6.002 -5.405 1.00 81.69 90 THR A O 1
ATOM 672 N N . ASP A 1 91 ? 11.049 7.891 -6.274 1.00 89.94 91 ASP A N 1
ATOM 673 C CA . ASP A 1 91 ? 9.772 7.869 -5.567 1.00 89.94 91 ASP A CA 1
ATOM 674 C C . ASP A 1 91 ? 8.671 7.361 -6.499 1.00 89.94 91 ASP A C 1
ATOM 676 O O . ASP A 1 91 ? 8.557 7.814 -7.639 1.00 89.94 91 ASP A O 1
ATOM 680 N N . TRP A 1 92 ? 7.837 6.446 -6.008 1.00 93.25 92 TRP A N 1
ATOM 681 C CA . TRP A 1 92 ? 6.696 5.927 -6.758 1.00 93.25 92 TRP A CA 1
ATOM 682 C C . TRP A 1 92 ? 5.413 6.065 -5.955 1.00 93.25 92 TRP A C 1
ATOM 684 O O . TRP A 1 92 ? 5.267 5.445 -4.899 1.00 93.25 92 TRP A O 1
ATOM 694 N N . ASP A 1 93 ? 4.469 6.834 -6.489 1.00 96.19 93 ASP A N 1
ATOM 695 C CA . ASP A 1 93 ? 3.137 6.965 -5.909 1.00 96.19 93 ASP A CA 1
ATOM 696 C C . ASP A 1 93 ? 2.287 5.740 -6.225 1.00 96.19 93 ASP A C 1
ATOM 698 O O . ASP A 1 93 ? 2.281 5.217 -7.341 1.00 96.19 93 ASP A O 1
ATOM 702 N N . TRP A 1 94 ? 1.569 5.269 -5.215 1.00 97.75 94 TRP A N 1
ATOM 703 C CA . TRP A 1 94 ? 0.689 4.116 -5.246 1.00 97.75 94 TRP A CA 1
ATOM 704 C C . TRP A 1 94 ? -0.736 4.579 -4.980 1.00 97.75 94 TRP A C 1
ATOM 706 O O . TRP A 1 94 ? -1.013 5.226 -3.969 1.00 97.75 94 TRP A O 1
ATOM 716 N N . THR A 1 95 ? -1.654 4.200 -5.864 1.00 97.94 95 THR A N 1
ATOM 717 C CA . THR A 1 95 ? -3.095 4.396 -5.688 1.00 97.94 95 THR A CA 1
ATOM 718 C C . THR A 1 95 ? -3.773 3.039 -5.713 1.00 97.94 95 THR A C 1
ATOM 720 O O . THR A 1 95 ? -3.727 2.330 -6.717 1.00 97.94 95 THR A O 1
ATOM 723 N N . ALA A 1 96 ? -4.385 2.667 -4.594 1.00 98.50 96 ALA A N 1
ATOM 724 C CA . ALA A 1 96 ? -4.901 1.328 -4.370 1.00 98.50 96 ALA A CA 1
ATOM 725 C C . ALA A 1 96 ? -6.173 1.329 -3.517 1.00 98.50 96 ALA A C 1
ATOM 727 O O . ALA A 1 96 ? -6.653 2.367 -3.052 1.00 98.50 96 ALA A O 1
ATOM 728 N N . VAL A 1 97 ? -6.725 0.140 -3.309 1.00 98.56 97 VAL A N 1
ATOM 729 C CA . VAL A 1 97 ? -7.870 -0.100 -2.437 1.00 98.56 97 VAL A CA 1
ATOM 730 C C . VAL A 1 97 ? -7.619 -1.329 -1.572 1.00 98.56 97 VAL A C 1
ATOM 732 O O . VAL A 1 97 ? -7.047 -2.324 -2.014 1.00 98.56 97 VAL A O 1
ATOM 735 N N . MET A 1 98 ? -8.048 -1.249 -0.318 1.00 98.56 98 MET A N 1
ATOM 736 C CA . MET A 1 98 ? -8.111 -2.382 0.591 1.00 98.56 98 MET A CA 1
ATOM 737 C C . MET A 1 98 ? -9.279 -3.292 0.210 1.00 98.56 98 MET A C 1
ATOM 739 O O . MET A 1 98 ? -10.431 -2.865 0.169 1.00 98.56 98 MET A O 1
ATOM 743 N N . THR A 1 99 ? -8.978 -4.566 -0.001 1.00 97.81 99 THR A N 1
ATOM 744 C CA . THR A 1 99 ? -9.923 -5.632 -0.345 1.00 97.81 99 THR A CA 1
ATOM 745 C C . THR A 1 99 ? -9.821 -6.778 0.672 1.00 97.81 99 THR A C 1
ATOM 747 O O . THR A 1 99 ? -8.869 -6.814 1.456 1.00 97.81 99 THR A O 1
ATOM 750 N N . PRO A 1 100 ? -10.747 -7.757 0.650 1.00 96.00 100 PRO A N 1
ATOM 751 C CA . PRO A 1 100 ? -10.612 -9.011 1.401 1.00 96.00 100 PRO A CA 1
ATOM 752 C C . PRO A 1 100 ? -9.308 -9.774 1.176 1.00 96.00 100 PRO A C 1
ATOM 754 O O . PRO A 1 100 ? -8.888 -10.525 2.048 1.00 96.00 100 PRO A O 1
ATOM 757 N N . PHE A 1 101 ? -8.656 -9.550 0.037 1.00 95.69 101 PHE A N 1
ATOM 758 C CA . PHE A 1 101 ? -7.426 -10.228 -0.359 1.00 95.69 101 PHE A CA 1
ATOM 759 C C . PHE A 1 101 ? -6.195 -9.325 -0.230 1.00 95.69 101 PHE A C 1
ATOM 761 O O . PHE A 1 101 ? -5.135 -9.649 -0.752 1.00 95.69 101 PHE A O 1
ATOM 768 N N . GLY A 1 102 ? -6.315 -8.200 0.480 1.00 98.00 102 GLY A N 1
ATOM 769 C CA . GLY A 1 102 ? -5.230 -7.251 0.709 1.00 98.00 102 GLY A CA 1
ATOM 770 C C . GLY A 1 102 ? -5.356 -5.981 -0.131 1.00 98.00 102 GLY A C 1
ATOM 771 O O . GLY A 1 102 ? -6.453 -5.602 -0.541 1.00 98.00 102 GLY A O 1
ATOM 772 N N . ILE A 1 103 ? -4.243 -5.285 -0.347 1.00 98.62 103 ILE A N 1
ATOM 773 C CA . ILE A 1 103 ? -4.193 -3.979 -1.012 1.00 98.62 103 ILE A CA 1
ATOM 774 C C . ILE A 1 103 ? -3.892 -4.193 -2.492 1.00 98.62 103 ILE A C 1
ATOM 776 O O . ILE A 1 103 ? -2.810 -4.662 -2.833 1.00 98.62 103 ILE A O 1
ATOM 780 N N . LEU A 1 104 ? -4.829 -3.830 -3.363 1.00 98.31 104 LEU A N 1
ATOM 781 C CA . LEU A 1 104 ? -4.696 -3.960 -4.814 1.00 98.31 104 LEU A CA 1
ATOM 782 C C . LEU A 1 104 ? -4.789 -2.584 -5.467 1.00 98.31 104 LEU A C 1
ATOM 784 O O . LEU A 1 104 ? -5.680 -1.796 -5.142 1.00 98.31 104 LEU A O 1
ATOM 788 N N . GLY A 1 105 ? -3.894 -2.291 -6.401 1.00 97.31 105 GLY A N 1
ATOM 789 C CA . GLY A 1 105 ? -3.931 -1.027 -7.121 1.00 97.31 105 GLY A CA 1
ATOM 790 C C . GLY A 1 105 ? -2.798 -0.873 -8.106 1.00 97.31 105 GLY A C 1
ATOM 791 O O . GLY A 1 105 ? -2.216 -1.854 -8.553 1.00 97.31 105 GLY A O 1
ATOM 792 N N . SER A 1 106 ? -2.484 0.371 -8.432 1.00 95.94 106 SER A N 1
ATOM 793 C CA . SER A 1 106 ? -1.421 0.708 -9.366 1.00 95.94 106 SER A CA 1
ATOM 794 C C . SER A 1 106 ? -0.345 1.559 -8.720 1.00 95.94 106 SER A C 1
ATOM 796 O O . SER A 1 106 ? -0.629 2.344 -7.813 1.00 95.94 106 SER A O 1
ATOM 798 N N . TRP A 1 107 ? 0.866 1.460 -9.249 1.00 95.12 107 TRP A N 1
ATOM 799 C CA . TRP A 1 107 ? 1.965 2.364 -8.943 1.00 95.12 107 TRP A CA 1
ATOM 800 C C . TRP A 1 107 ? 2.376 3.148 -10.190 1.00 95.12 107 TRP A C 1
ATOM 802 O O . TRP A 1 107 ? 2.188 2.675 -11.314 1.00 95.12 107 TRP A O 1
ATOM 812 N N . GLY A 1 108 ? 2.955 4.328 -9.980 1.00 92.38 108 GLY A N 1
ATOM 813 C CA . GLY A 1 108 ? 3.440 5.192 -11.051 1.00 92.38 108 GLY A CA 1
ATOM 814 C C . GLY A 1 108 ? 2.313 5.893 -11.814 1.00 92.38 108 GLY A C 1
ATOM 815 O O . GLY A 1 108 ? 1.254 6.191 -11.261 1.00 92.38 108 GLY A O 1
ATOM 816 N N . SER A 1 109 ? 2.564 6.182 -13.087 1.00 87.06 109 SER A N 1
ATOM 817 C CA . SER A 1 109 ? 1.642 6.859 -13.999 1.00 87.06 109 SER A CA 1
ATOM 818 C C . SER A 1 109 ? 1.107 5.914 -15.078 1.00 87.06 109 SER A C 1
ATOM 820 O O . SER A 1 109 ? 1.515 4.759 -15.200 1.00 87.06 109 SER A O 1
ATOM 822 N N . ASP A 1 110 ? 0.211 6.436 -15.913 1.00 78.62 110 ASP A N 1
ATOM 823 C CA . ASP A 1 110 ? -0.351 5.713 -17.057 1.00 78.62 110 ASP A CA 1
ATOM 824 C C . ASP A 1 110 ? 0.690 5.375 -18.135 1.00 78.62 110 ASP A C 1
ATOM 826 O O . ASP A 1 110 ? 0.462 4.473 -18.931 1.00 78.62 110 ASP A O 1
ATOM 830 N N . THR A 1 111 ? 1.814 6.096 -18.172 1.00 82.81 111 THR A N 1
ATOM 831 C CA . THR A 1 111 ? 2.902 5.895 -19.143 1.00 82.81 111 THR A CA 1
ATOM 832 C C . THR A 1 111 ? 4.100 5.164 -18.549 1.00 82.81 111 THR A C 1
ATOM 834 O O . THR A 1 111 ? 4.947 4.664 -19.290 1.00 82.81 111 THR A O 1
ATOM 837 N N . TRP A 1 112 ? 4.196 5.110 -17.220 1.00 86.81 112 TRP A N 1
ATOM 838 C CA . TRP A 1 112 ? 5.281 4.456 -16.511 1.00 86.81 112 TRP A CA 1
ATOM 839 C C . TRP A 1 112 ? 4.815 3.951 -15.150 1.00 86.81 112 TRP A C 1
ATOM 841 O O . TRP A 1 112 ? 4.726 4.708 -14.181 1.00 86.81 112 TRP A O 1
ATOM 851 N N . GLY A 1 113 ? 4.528 2.656 -15.084 1.00 90.69 113 GLY A N 1
ATOM 852 C CA . GLY A 1 113 ? 3.986 2.040 -13.888 1.00 90.69 113 GLY A CA 1
ATOM 853 C C . GLY A 1 113 ? 3.457 0.640 -14.142 1.00 90.69 113 GLY A C 1
ATOM 854 O O . GLY A 1 113 ? 3.721 0.015 -15.176 1.00 90.69 113 GLY A O 1
ATOM 855 N N . GLY A 1 114 ? 2.647 0.172 -13.207 1.00 93.75 114 GLY A N 1
ATOM 856 C CA . GLY A 1 114 ? 2.033 -1.142 -13.281 1.00 93.75 114 GLY A CA 1
ATOM 857 C C . GLY A 1 114 ? 1.028 -1.369 -12.171 1.00 93.75 114 GLY A C 1
ATOM 858 O O . GLY A 1 114 ? 0.599 -0.431 -11.493 1.00 93.75 114 GLY A O 1
ATOM 859 N N . TRP A 1 115 ? 0.652 -2.626 -12.001 1.00 95.00 115 TRP A N 1
ATOM 860 C CA . TRP A 1 115 ? -0.195 -3.079 -10.909 1.00 95.00 115 TRP A CA 1
ATOM 861 C C . TRP A 1 115 ? 0.657 -3.519 -9.728 1.00 95.00 115 TRP A C 1
ATOM 863 O O . TRP A 1 115 ? 1.799 -3.942 -9.889 1.00 95.00 115 TRP A O 1
ATOM 873 N N . LEU A 1 116 ? 0.094 -3.405 -8.534 1.00 97.00 116 LEU A N 1
ATOM 874 C CA . LEU A 1 116 ? 0.662 -3.907 -7.296 1.00 97.00 116 LEU A CA 1
ATOM 875 C C . LEU A 1 116 ? -0.405 -4.646 -6.507 1.00 97.00 116 LEU A C 1
ATOM 877 O O . LEU A 1 116 ? -1.575 -4.253 -6.495 1.00 97.00 116 LEU A O 1
ATOM 881 N N . TRP A 1 117 ? 0.032 -5.672 -5.795 1.00 98.12 117 TRP A N 1
ATOM 882 C CA . TRP A 1 117 ? -0.784 -6.395 -4.842 1.00 98.12 117 TRP A CA 1
ATOM 883 C C . TRP A 1 117 ? 0.033 -6.674 -3.586 1.00 98.12 117 TRP A C 1
ATOM 885 O O . TRP A 1 117 ? 1.097 -7.285 -3.672 1.00 98.12 117 TRP A O 1
ATOM 895 N N . LEU A 1 118 ? -0.463 -6.219 -2.434 1.00 98.50 118 LEU A N 1
ATOM 896 C CA . LEU A 1 118 ? 0.041 -6.601 -1.119 1.00 98.50 118 LEU A CA 1
ATOM 897 C C . LEU A 1 118 ? -0.980 -7.471 -0.389 1.00 98.50 118 LEU A C 1
ATOM 899 O O . LEU A 1 118 ? -2.167 -7.149 -0.383 1.00 98.50 118 LEU A O 1
ATOM 903 N N . TRP A 1 119 ? -0.521 -8.489 0.325 1.00 98.25 119 TRP A N 1
ATOM 904 C CA . TRP A 1 119 ? -1.330 -9.315 1.218 1.00 98.25 119 TRP A CA 1
ATOM 905 C C . TRP A 1 119 ? -0.568 -9.610 2.513 1.00 98.25 119 TRP A C 1
ATOM 907 O O . TRP A 1 119 ? 0.640 -9.383 2.607 1.00 98.25 119 TRP A O 1
ATOM 917 N N . LYS A 1 120 ? -1.267 -10.094 3.542 1.00 97.69 120 LYS A N 1
ATOM 918 C CA . LYS A 1 120 ? -0.616 -10.515 4.790 1.00 97.69 120 LYS A CA 1
ATOM 919 C C . LYS A 1 120 ? 0.124 -11.821 4.530 1.00 97.69 120 LYS A C 1
ATOM 921 O O . LYS A 1 120 ? -0.479 -12.787 4.071 1.00 97.69 120 LYS A O 1
ATOM 926 N N . LYS A 1 121 ? 1.417 -11.857 4.836 1.00 96.88 121 LYS A N 1
ATOM 927 C CA . LYS A 1 121 ? 2.310 -12.989 4.551 1.00 96.88 121 LYS A CA 1
ATOM 928 C C . LYS A 1 121 ? 1.790 -14.315 5.116 1.00 96.88 121 LYS A C 1
ATOM 930 O O . LYS A 1 121 ? 1.790 -15.326 4.421 1.00 96.88 121 LYS A O 1
ATOM 935 N N . GLU A 1 122 ? 1.222 -14.267 6.319 1.00 95.56 122 GLU A N 1
ATOM 936 C CA . GLU A 1 122 ? 0.618 -15.419 7.003 1.00 95.56 122 GLU A CA 1
ATOM 937 C C . GLU A 1 122 ? -0.543 -16.080 6.234 1.00 95.56 122 GLU A C 1
ATOM 939 O O . GLU A 1 122 ? -0.890 -17.219 6.520 1.00 95.56 122 GLU A O 1
ATOM 944 N N . TRP A 1 123 ? -1.150 -15.405 5.250 1.00 94.56 123 TRP A N 1
ATOM 945 C CA . TRP A 1 123 ? -2.209 -15.991 4.416 1.00 94.56 123 TRP A CA 1
ATOM 946 C C . TRP A 1 123 ? -1.678 -16.923 3.325 1.00 94.56 123 TRP A C 1
ATOM 948 O O . TRP A 1 123 ? -2.435 -17.730 2.790 1.00 94.56 123 TRP A O 1
ATOM 958 N N . SER A 1 124 ? -0.404 -16.781 2.961 1.00 89.12 124 SER A N 1
ATOM 959 C CA . SER A 1 124 ? 0.268 -17.603 1.949 1.00 89.12 124 SER A CA 1
ATOM 960 C C . SER A 1 124 ? 1.287 -18.565 2.543 1.00 89.12 124 SER A C 1
ATOM 962 O O . SER A 1 124 ? 1.700 -19.505 1.865 1.00 89.12 124 SER A O 1
ATOM 964 N N . ASP A 1 125 ? 1.696 -18.342 3.792 1.00 84.19 125 ASP A N 1
ATOM 965 C CA . ASP A 1 125 ? 2.568 -19.266 4.494 1.00 84.19 125 ASP A CA 1
ATOM 966 C C . ASP A 1 125 ? 1.781 -20.545 4.776 1.00 84.19 125 ASP A C 1
ATOM 968 O O . ASP A 1 125 ? 0.834 -20.571 5.566 1.00 84.19 125 ASP A O 1
ATOM 972 N N . SER A 1 126 ? 2.179 -21.635 4.122 1.00 63.84 126 SER A N 1
ATOM 973 C CA . SER A 1 126 ? 1.724 -22.974 4.464 1.00 63.84 126 SER A CA 1
ATOM 974 C C . SER A 1 126 ? 2.29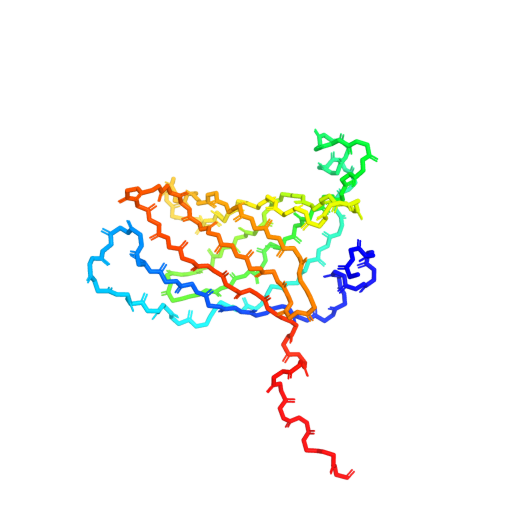9 -23.343 5.827 1.00 63.84 126 SER A C 1
ATOM 976 O O . SER A 1 126 ? 3.279 -24.081 5.932 1.00 63.84 126 SER A O 1
ATOM 978 N N . THR A 1 127 ? 1.694 -22.820 6.891 1.00 57.16 127 THR A N 1
ATOM 979 C CA . THR A 1 127 ? 1.782 -23.472 8.189 1.00 57.16 127 THR A CA 1
ATOM 980 C C . THR A 1 127 ? 0.986 -24.752 8.019 1.00 57.16 127 THR A C 1
ATOM 982 O O . THR A 1 127 ? -0.241 -24.751 8.099 1.00 57.16 127 THR A O 1
ATOM 985 N N . SER A 1 128 ? 1.686 -25.831 7.671 1.00 48.69 128 SER A N 1
ATOM 986 C CA . SER A 1 128 ? 1.181 -27.183 7.840 1.00 48.69 128 SER A CA 1
ATOM 987 C C . SER A 1 128 ? 0.579 -27.238 9.237 1.00 48.69 128 SER A C 1
ATOM 989 O O . SER A 1 128 ? 1.307 -27.116 10.220 1.00 48.69 128 SER A O 1
ATOM 991 N N . ALA A 1 129 ? -0.745 -27.336 9.320 1.00 45.78 129 ALA A N 1
ATOM 992 C CA . ALA A 1 129 ? -1.403 -27.742 10.544 1.00 45.78 129 ALA A CA 1
ATOM 993 C C . ALA A 1 129 ? -0.863 -29.144 10.858 1.00 45.78 129 ALA A C 1
ATOM 995 O O . ALA A 1 129 ? -1.261 -30.119 10.222 1.00 45.78 129 ALA A O 1
ATOM 996 N N . SER A 1 130 ? 0.149 -29.201 11.721 1.00 41.66 130 SER A N 1
ATOM 997 C CA . SER A 1 130 ? 0.659 -30.418 12.348 1.00 41.66 130 SER A CA 1
ATOM 998 C C . SER A 1 130 ? -0.210 -30.777 13.537 1.00 41.66 130 SER A C 1
ATOM 1000 O O . SER A 1 130 ? -0.469 -29.839 14.328 1.00 41.66 130 SER A O 1
#

Foldseek 3Di:
DQDQCVQQPAWKKKWWWWVLADVDTDIFFMKTQFGWHWDPVLQVVQHDQKTWIKGQFIAGPVGTWIKTHIARNVFQWDWIWIGDPPDPPPIKIWTWGQDPAGTWGWIHDSNTTTIMGMGHPVVVPPPPPD

Sequence (130 aa):
MTSADFLTSGEWTGYYDYSRGHGAGRIDPMMHGIQFSIDSELGAMSGPACRGLTAPSCSDAVGNFELTGAISTQTGTVKLRKHYRGRGHTDWDWTAVMTPFGILGSWGSDTWGGWLWLWKKEWSDSTSAS

Organism: NCBI:txid302913